Protein AF-A0A953BQR4-F1 (afdb_monomer)

Mean predicted aligned error: 14.12 Å

Secondary structure (DSSP, 8-state):
--------TTTT--------HHHHHHHHHHHHHHHHHHHHHHHHHHHSGGG-TTSPPPS-----

Structure (mmCIF, N/CA/C/O backbone):
data_AF-A0A953BQR4-F1
#
_entry.id   AF-A0A953BQR4-F1
#
loop_
_atom_site.group_PDB
_atom_site.id
_atom_site.type_symbol
_atom_site.label_atom_id
_atom_site.label_alt_id
_atom_site.label_comp_id
_atom_site.label_asym_id
_atom_site.label_entity_id
_atom_site.label_seq_id
_atom_site.pdbx_PDB_ins_code
_atom_site.Cartn_x
_atom_site.Cartn_y
_atom_site.Cartn_z
_atom_site.occupancy
_atom_site.B_iso_or_equiv
_atom_site.auth_seq_id
_atom_site.auth_comp_id
_atom_site.auth_asym_id
_atom_site.auth_atom_id
_atom_site.pdbx_PDB_model_num
ATOM 1 N N . MET A 1 1 ? 38.423 26.230 -44.337 1.00 52.78 1 MET A N 1
ATOM 2 C CA . MET A 1 1 ? 37.044 25.818 -43.999 1.00 5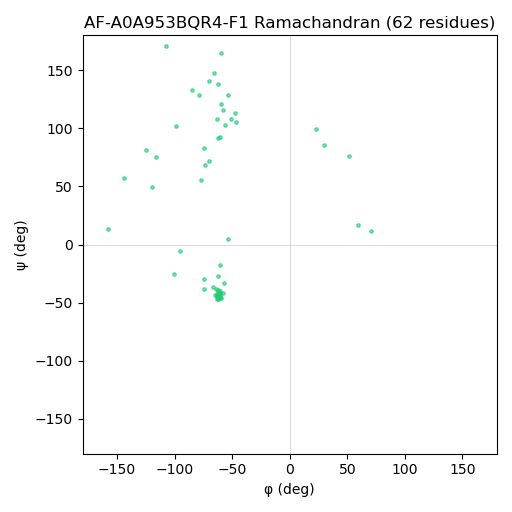2.78 1 MET A CA 1
ATOM 3 C C . MET A 1 1 ? 36.917 24.336 -44.309 1.00 52.78 1 MET A C 1
ATOM 5 O O . MET A 1 1 ? 36.528 23.976 -45.409 1.00 52.78 1 MET A O 1
ATOM 9 N N . SER A 1 2 ? 37.323 23.488 -43.366 1.00 55.59 2 SER A N 1
ATOM 10 C CA . SER A 1 2 ? 37.279 22.028 -43.507 1.00 55.59 2 SER A CA 1
ATOM 11 C C . SER A 1 2 ? 36.306 21.494 -42.463 1.00 55.59 2 SER A C 1
ATOM 13 O O . SER A 1 2 ? 36.691 21.001 -41.409 1.00 55.59 2 SER A O 1
ATOM 15 N N . GLN A 1 3 ? 35.018 21.690 -42.744 1.00 63.19 3 GLN A N 1
ATOM 16 C CA . GLN A 1 3 ? 33.874 21.227 -41.959 1.00 63.19 3 GLN A CA 1
ATOM 17 C C . GLN A 1 3 ? 33.641 19.726 -42.201 1.00 63.19 3 GLN A C 1
ATOM 19 O O . GLN A 1 3 ? 32.576 19.316 -42.633 1.00 63.19 3 GLN A O 1
ATOM 24 N N . PHE A 1 4 ? 34.659 18.898 -41.980 1.00 59.69 4 PHE A N 1
ATOM 25 C CA . PHE A 1 4 ? 34.542 17.439 -42.062 1.00 59.69 4 PHE A CA 1
ATOM 26 C C . PHE A 1 4 ? 35.424 16.778 -40.996 1.00 59.69 4 PHE A C 1
ATOM 28 O O . PHE A 1 4 ? 36.301 15.969 -41.263 1.00 59.69 4 PHE A O 1
ATOM 35 N N . GLY A 1 5 ? 35.164 17.163 -39.751 1.00 56.91 5 GLY A N 1
ATOM 36 C CA . GLY A 1 5 ? 35.244 16.282 -38.586 1.00 56.91 5 GLY A CA 1
ATOM 37 C C . GLY A 1 5 ? 33.851 16.249 -37.954 1.00 56.91 5 GLY A C 1
ATOM 38 O O . GLY A 1 5 ? 33.640 16.739 -36.857 1.00 56.91 5 GLY A O 1
ATOM 39 N N . MET A 1 6 ? 32.799 16.016 -38.742 1.00 60.62 6 MET A N 1
ATOM 40 C CA . MET A 1 6 ? 32.315 14.657 -38.983 1.00 60.62 6 MET A CA 1
ATOM 41 C C . MET A 1 6 ? 32.115 13.947 -37.639 1.00 60.62 6 MET A C 1
ATOM 43 O O . MET A 1 6 ? 32.966 13.196 -37.179 1.00 60.62 6 MET A O 1
ATOM 47 N N . GLN A 1 7 ? 31.011 14.347 -36.995 1.00 65.19 7 GLN A N 1
ATOM 48 C CA . GLN A 1 7 ? 30.182 13.582 -36.065 1.00 65.19 7 GLN A CA 1
ATOM 49 C C . GLN A 1 7 ? 30.923 12.414 -35.421 1.00 65.19 7 GLN A C 1
ATOM 51 O O . GLN A 1 7 ? 31.027 11.363 -36.040 1.00 65.19 7 GLN A O 1
ATOM 56 N N . MET A 1 8 ? 31.404 12.579 -34.185 1.00 61.56 8 MET A N 1
ATOM 57 C CA . MET A 1 8 ? 31.833 11.444 -33.367 1.00 61.56 8 MET A CA 1
ATOM 58 C C . MET A 1 8 ? 30.732 10.367 -33.425 1.00 61.56 8 MET A C 1
ATOM 60 O O . MET A 1 8 ? 29.638 10.628 -32.908 1.00 61.56 8 MET A O 1
ATOM 64 N N . PRO A 1 9 ? 30.965 9.183 -34.036 1.00 63.62 9 PRO A N 1
ATOM 65 C CA . PRO A 1 9 ? 30.020 8.067 -34.030 1.00 63.62 9 PRO A CA 1
ATOM 66 C C . PRO A 1 9 ? 30.028 7.422 -32.640 1.00 63.62 9 PRO A C 1
ATOM 68 O O . PRO A 1 9 ? 30.541 6.341 -32.392 1.00 63.62 9 PRO A O 1
ATOM 71 N N . GLY A 1 10 ? 29.511 8.186 -31.696 1.00 62.09 10 GLY A N 1
ATOM 72 C CA . GLY A 1 10 ? 29.225 7.858 -30.309 1.00 62.09 10 GLY A CA 1
ATOM 73 C C . GLY A 1 10 ? 28.161 8.814 -29.770 1.00 62.09 10 GLY A C 1
ATOM 74 O O . GLY A 1 10 ? 27.971 8.903 -28.559 1.00 62.09 10 GLY A O 1
ATOM 75 N N . GLY A 1 11 ? 27.497 9.552 -30.677 1.00 57.19 11 GLY A N 1
ATOM 76 C CA . GLY A 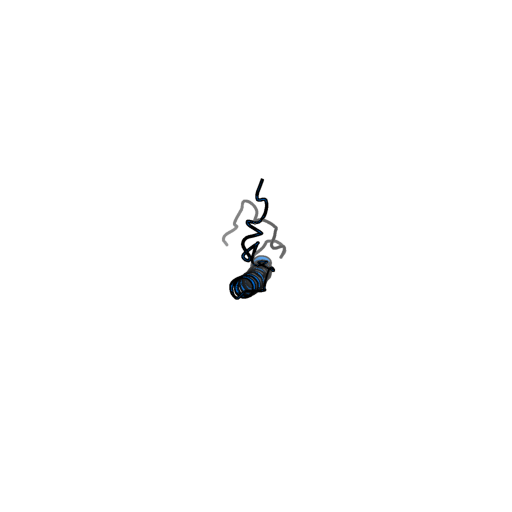1 11 ? 26.340 10.381 -30.398 1.00 57.19 11 GLY A CA 1
ATOM 77 C C . GLY A 1 11 ? 25.329 9.540 -29.651 1.00 57.19 11 GLY A C 1
ATOM 78 O O . GLY A 1 11 ? 24.781 8.605 -30.222 1.00 57.19 11 GLY A O 1
ATOM 79 N N . ALA A 1 12 ? 25.203 9.859 -28.362 1.00 61.28 12 ALA A N 1
ATOM 80 C CA . ALA A 1 12 ? 24.221 9.352 -27.427 1.00 61.28 12 ALA A CA 1
ATOM 81 C C . ALA A 1 12 ? 23.785 7.926 -27.765 1.00 61.28 12 ALA A C 1
ATOM 83 O O . ALA A 1 12 ? 22.766 7.742 -28.430 1.00 61.28 12 ALA A O 1
ATOM 84 N N . SER A 1 13 ? 24.533 6.920 -27.287 1.00 56.16 13 SER A N 1
ATOM 85 C CA . SER A 1 13 ? 23.932 5.599 -27.092 1.00 56.16 13 SER A CA 1
ATOM 86 C C . SER A 1 13 ? 22.619 5.862 -26.376 1.00 56.16 13 SER A C 1
ATOM 88 O O . SER A 1 13 ? 22.623 6.341 -25.237 1.00 56.16 13 SER A O 1
ATOM 90 N N . SER A 1 14 ? 21.526 5.739 -27.128 1.00 62.12 14 SER A N 1
ATOM 91 C CA . SER A 1 14 ? 20.189 6.041 -26.669 1.00 62.12 14 SER A CA 1
ATOM 92 C C . SER A 1 14 ? 20.017 5.162 -25.450 1.00 62.12 14 SER A C 1
ATOM 94 O O . SER A 1 14 ? 19.876 3.944 -25.572 1.00 62.12 14 SER A O 1
ATOM 96 N N . ARG A 1 15 ? 20.128 5.758 -24.257 1.00 63.31 15 ARG A N 1
ATOM 97 C CA . ARG A 1 15 ? 19.731 5.116 -23.012 1.00 63.31 15 ARG A CA 1
ATOM 98 C C . ARG A 1 15 ? 18.216 5.058 -23.075 1.00 63.31 15 ARG A C 1
ATOM 100 O O . ARG A 1 15 ? 17.523 5.831 -22.423 1.00 63.31 15 ARG A O 1
ATOM 107 N N . SER A 1 16 ? 17.718 4.183 -23.940 1.00 65.81 16 SER A N 1
ATOM 108 C CA . SER A 1 16 ? 16.351 3.725 -23.891 1.00 65.81 16 SER A CA 1
ATOM 109 C C . SER A 1 16 ? 16.151 3.225 -22.471 1.00 65.81 16 SER A C 1
ATOM 111 O O . SER A 1 16 ? 16.998 2.488 -21.955 1.00 65.81 16 SER A O 1
ATOM 113 N N . ALA A 1 17 ? 15.100 3.703 -21.812 1.00 64.06 17 ALA A N 1
ATOM 114 C CA . ALA A 1 17 ? 14.743 3.251 -20.482 1.00 64.06 17 ALA A CA 1
ATOM 115 C C . ALA A 1 17 ? 14.415 1.755 -20.570 1.00 64.06 17 ALA A C 1
ATOM 117 O O . ALA A 1 17 ? 13.295 1.364 -20.888 1.00 64.06 17 ALA A O 1
ATOM 118 N N . SER A 1 18 ? 15.421 0.909 -20.361 1.00 72.19 18 SER A N 1
ATOM 119 C CA . SER A 1 18 ? 15.244 -0.529 -20.283 1.00 72.19 18 SER A CA 1
ATOM 120 C C . SER A 1 18 ? 14.849 -0.886 -18.857 1.00 72.19 18 SER A C 1
ATOM 122 O O . SER A 1 18 ? 15.436 -0.403 -17.885 1.00 72.19 18 SER A O 1
ATOM 124 N N . MET A 1 19 ? 13.815 -1.718 -18.732 1.00 77.31 19 MET A N 1
ATOM 125 C CA . MET A 1 19 ? 13.392 -2.253 -17.443 1.00 77.31 19 MET A CA 1
ATOM 126 C C . MET A 1 19 ? 14.576 -2.998 -16.822 1.00 77.31 19 MET A C 1
ATOM 128 O O . MET A 1 19 ? 15.058 -3.981 -17.387 1.00 77.31 19 MET A O 1
ATOM 132 N N . ASN A 1 20 ? 15.069 -2.512 -15.686 1.00 85.06 20 ASN A N 1
ATOM 133 C CA . ASN A 1 20 ? 16.202 -3.110 -14.995 1.00 85.06 20 ASN A CA 1
ATOM 134 C C . ASN A 1 20 ? 15.743 -3.831 -13.719 1.00 85.06 20 ASN A C 1
ATOM 136 O O . ASN A 1 20 ? 14.598 -3.713 -13.275 1.00 85.06 20 ASN A O 1
ATOM 140 N N . ILE A 1 21 ? 16.662 -4.582 -13.110 1.00 89.62 21 ILE A N 1
ATOM 141 C CA . ILE A 1 21 ? 16.402 -5.299 -11.857 1.00 89.62 21 ILE A CA 1
ATOM 142 C C . ILE A 1 21 ? 15.948 -4.357 -10.733 1.00 89.62 21 ILE A C 1
ATOM 144 O O . ILE A 1 21 ? 15.101 -4.735 -9.932 1.00 89.62 21 ILE A O 1
ATOM 148 N N . TYR A 1 22 ? 16.440 -3.115 -10.702 1.00 90.88 22 TYR A N 1
ATOM 149 C CA . TYR A 1 22 ? 16.038 -2.125 -9.702 1.00 90.88 22 TYR A CA 1
ATOM 150 C C . TYR A 1 22 ? 14.571 -1.711 -9.854 1.00 90.88 22 TYR A C 1
ATOM 152 O O . TYR A 1 22 ? 13.888 -1.556 -8.848 1.00 90.88 22 TYR A O 1
ATOM 160 N N . THR A 1 23 ? 14.05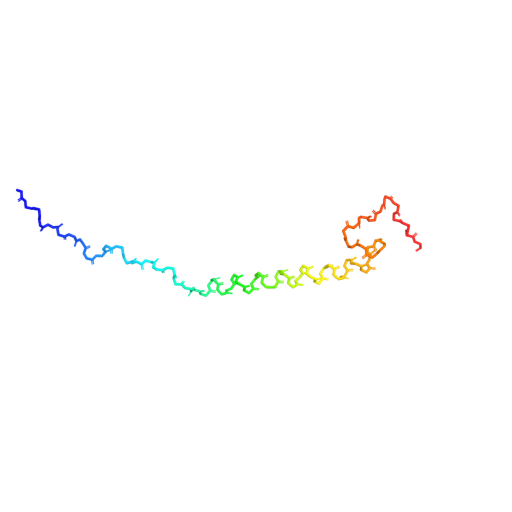2 -1.606 -11.081 1.00 90.00 23 THR A N 1
ATOM 161 C CA . THR A 1 23 ? 12.619 -1.399 -11.331 1.00 90.00 23 THR A CA 1
ATOM 162 C C . THR A 1 23 ? 11.794 -2.596 -10.853 1.00 90.00 23 THR A C 1
ATOM 164 O O . THR A 1 23 ? 10.737 -2.409 -10.254 1.00 90.00 23 THR A O 1
ATOM 167 N N . GLY A 1 24 ? 12.295 -3.822 -11.039 1.00 92.75 24 GLY A N 1
ATOM 168 C CA . GLY A 1 24 ? 11.665 -5.030 -10.496 1.00 92.75 24 GLY A CA 1
ATOM 169 C C . GLY A 1 24 ? 11.625 -5.038 -8.963 1.00 92.75 24 GLY A C 1
ATOM 170 O O . GLY A 1 24 ? 10.573 -5.266 -8.369 1.00 92.75 24 GLY A O 1
ATOM 171 N N . LEU A 1 25 ? 12.747 -4.716 -8.315 1.00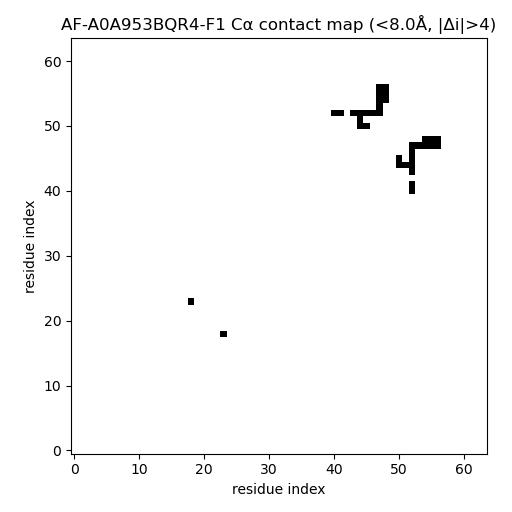 95.06 25 LEU A N 1
ATOM 172 C CA . LEU A 1 25 ? 12.833 -4.598 -6.856 1.00 95.06 25 LEU A CA 1
ATOM 173 C C . LEU A 1 25 ? 11.928 -3.484 -6.316 1.00 95.06 25 LEU A C 1
ATOM 175 O O . LEU A 1 25 ? 11.270 -3.679 -5.296 1.00 95.06 25 LEU A O 1
ATOM 179 N N . 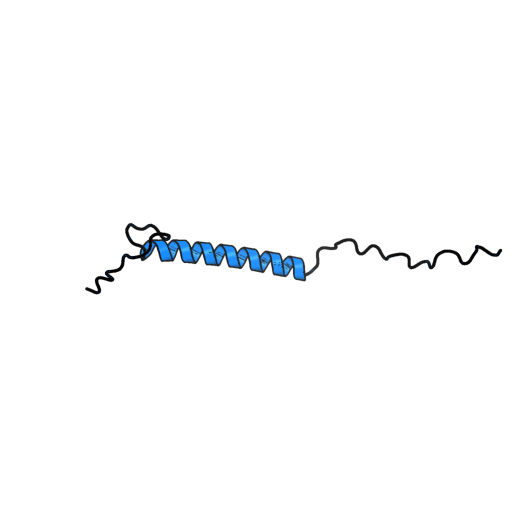LEU A 1 26 ? 11.845 -2.348 -7.016 1.00 93.19 26 LEU A N 1
ATOM 180 C CA . LEU A 1 26 ? 10.934 -1.254 -6.678 1.00 93.19 26 LEU A CA 1
ATOM 181 C C . LEU A 1 26 ? 9.475 -1.722 -6.703 1.00 93.19 26 LEU A C 1
ATOM 183 O O . LEU A 1 26 ? 8.733 -1.448 -5.764 1.00 93.19 26 LEU A O 1
ATOM 187 N N . PHE A 1 27 ? 9.066 -2.457 -7.739 1.00 95.62 27 PHE A N 1
ATOM 188 C CA . PHE A 1 27 ? 7.708 -2.990 -7.826 1.00 95.62 27 PHE A CA 1
ATOM 189 C C . PHE A 1 27 ? 7.390 -3.933 -6.658 1.00 95.62 27 PHE A C 1
ATOM 191 O O . PHE A 1 27 ? 6.361 -3.780 -6.001 1.00 95.62 27 PHE A O 1
ATOM 198 N N . VAL A 1 28 ? 8.301 -4.858 -6.339 1.00 97.06 28 VAL A N 1
ATOM 199 C CA . VAL A 1 28 ? 8.139 -5.775 -5.198 1.00 97.06 28 VAL A CA 1
ATOM 200 C C . VAL A 1 28 ? 8.039 -5.008 -3.877 1.00 97.06 28 VAL A C 1
ATOM 202 O O . VAL A 1 28 ? 7.174 -5.317 -3.058 1.00 97.06 28 VAL A O 1
ATOM 205 N N . ALA A 1 29 ? 8.870 -3.982 -3.680 1.00 96.25 29 ALA A N 1
ATOM 206 C CA . ALA A 1 29 ? 8.822 -3.142 -2.487 1.00 96.25 29 ALA A CA 1
ATOM 207 C C . ALA A 1 29 ? 7.468 -2.427 -2.337 1.00 96.25 29 ALA A C 1
ATOM 209 O O . ALA A 1 29 ? 6.906 -2.403 -1.243 1.00 96.25 29 ALA A O 1
ATOM 210 N N . VAL A 1 30 ? 6.906 -1.901 -3.431 1.00 97.81 30 VAL A N 1
ATOM 211 C CA . VAL A 1 30 ? 5.580 -1.259 -3.425 1.00 97.81 30 VAL A CA 1
ATOM 212 C C . VAL A 1 30 ? 4.477 -2.265 -3.088 1.00 97.81 30 VAL A C 1
ATOM 214 O O . VAL A 1 30 ? 3.610 -1.968 -2.268 1.00 97.81 30 VAL A O 1
ATOM 217 N N . VAL A 1 31 ? 4.520 -3.472 -3.657 1.00 98.12 31 VAL A N 1
ATOM 218 C CA . VAL A 1 31 ? 3.545 -4.532 -3.345 1.00 98.12 31 VAL A CA 1
ATOM 219 C C . VAL A 1 31 ? 3.612 -4.928 -1.868 1.00 98.12 31 VAL A C 1
ATOM 221 O O . VAL A 1 31 ? 2.577 -5.020 -1.206 1.00 98.12 31 VAL A O 1
ATOM 224 N N . ALA A 1 32 ? 4.819 -5.111 -1.327 1.00 97.44 32 ALA A N 1
ATOM 225 C CA . ALA A 1 32 ? 5.015 -5.426 0.085 1.00 97.44 32 ALA A CA 1
ATOM 226 C C . ALA A 1 32 ? 4.513 -4.299 1.004 1.00 97.44 32 ALA A C 1
ATOM 228 O O . ALA A 1 32 ? 3.870 -4.576 2.018 1.00 97.44 32 ALA A O 1
ATOM 229 N N . LEU A 1 33 ? 4.744 -3.034 0.631 1.00 97.44 33 LEU A N 1
ATOM 230 C CA . LEU A 1 33 ? 4.240 -1.875 1.369 1.00 97.44 33 LEU A CA 1
ATOM 231 C C . LEU A 1 33 ? 2.707 -1.856 1.412 1.00 97.44 33 LEU A C 1
ATOM 233 O O . LEU A 1 33 ? 2.128 -1.680 2.482 1.00 97.44 33 LEU A O 1
ATOM 237 N N . ILE A 1 34 ? 2.043 -2.097 0.279 1.00 98.12 34 ILE A N 1
ATOM 238 C CA . ILE A 1 34 ? 0.575 -2.159 0.214 1.00 98.12 34 ILE A CA 1
ATOM 239 C C . ILE A 1 34 ? 0.042 -3.281 1.111 1.00 98.12 34 ILE A C 1
ATOM 241 O O . ILE A 1 34 ? -0.896 -3.061 1.880 1.00 98.12 34 ILE A O 1
ATOM 245 N N . ALA A 1 35 ? 0.657 -4.465 1.056 1.00 97.25 35 ALA A N 1
ATOM 246 C CA . ALA A 1 35 ? 0.270 -5.591 1.900 1.00 97.25 35 ALA A CA 1
ATOM 247 C C . ALA A 1 35 ? 0.423 -5.265 3.397 1.00 97.25 35 ALA A C 1
ATOM 249 O O . ALA A 1 35 ? -0.474 -5.559 4.188 1.00 97.2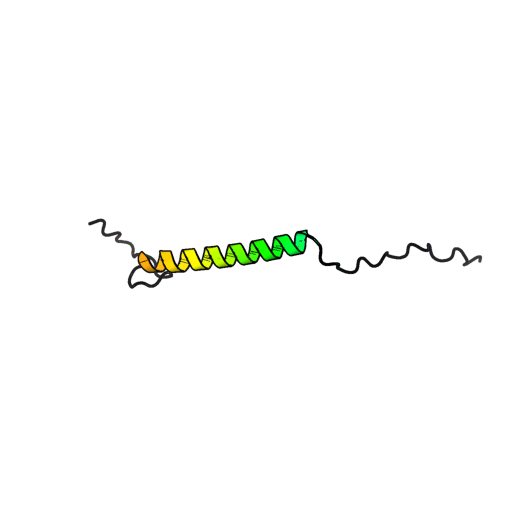5 35 ALA A O 1
ATOM 250 N N . ALA A 1 36 ? 1.515 -4.598 3.782 1.00 95.56 36 ALA A N 1
ATOM 251 C CA . ALA A 1 36 ? 1.739 -4.158 5.156 1.00 95.56 36 ALA A CA 1
ATOM 252 C C . ALA A 1 36 ? 0.684 -3.138 5.618 1.00 95.56 36 ALA A C 1
ATOM 254 O O . ALA A 1 36 ? 0.126 -3.284 6.708 1.00 95.56 36 ALA A O 1
ATOM 255 N N . CYS A 1 37 ? 0.353 -2.145 4.785 1.00 95.81 37 CYS A N 1
ATOM 256 C CA . CYS A 1 37 ? -0.699 -1.171 5.083 1.00 95.81 37 CYS A CA 1
ATOM 257 C C . CYS A 1 37 ? -2.071 -1.840 5.249 1.00 95.81 37 CYS A C 1
ATOM 259 O O . CYS A 1 37 ? -2.796 -1.530 6.194 1.00 95.81 37 CYS A O 1
ATOM 261 N N . ALA A 1 38 ? -2.417 -2.792 4.377 1.00 95.00 38 ALA A N 1
ATOM 262 C CA . ALA A 1 38 ? -3.668 -3.540 4.481 1.00 95.00 38 ALA A CA 1
ATOM 263 C C . ALA A 1 38 ? -3.728 -4.374 5.771 1.00 95.00 38 ALA A C 1
ATOM 265 O O . ALA A 1 38 ? -4.743 -4.372 6.469 1.00 95.00 38 ALA A O 1
ATOM 266 N N . TRP A 1 39 ? -2.628 -5.042 6.130 1.00 94.56 39 TRP A N 1
ATOM 267 C CA . TRP A 1 39 ? -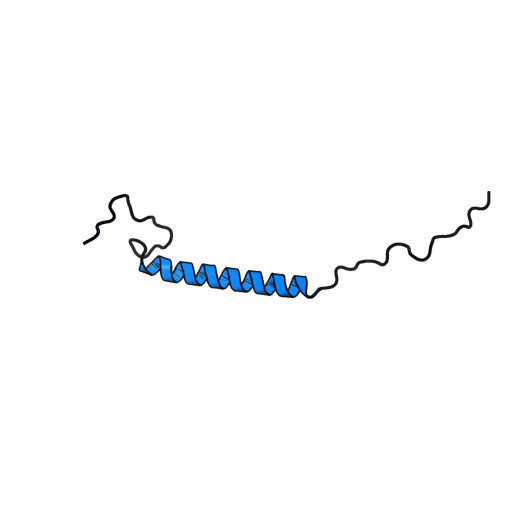2.550 -5.811 7.370 1.00 94.56 39 TRP A CA 1
ATOM 268 C C . TRP A 1 39 ? -2.708 -4.921 8.605 1.00 94.56 39 TRP A C 1
ATOM 270 O O . TRP A 1 39 ? -3.496 -5.231 9.501 1.00 94.56 39 TRP A O 1
ATOM 280 N N . MET A 1 40 ? -2.015 -3.778 8.629 1.00 91.12 40 MET A N 1
ATOM 281 C CA . MET A 1 40 ? -2.158 -2.785 9.692 1.00 91.12 40 MET A CA 1
ATOM 282 C C . MET A 1 40 ? -3.610 -2.307 9.810 1.00 91.12 40 MET A C 1
ATOM 284 O O . MET A 1 40 ? -4.116 -2.204 10.922 1.00 91.12 40 MET A O 1
ATOM 288 N N . PHE A 1 41 ? -4.299 -2.065 8.693 1.00 89.69 41 PHE A N 1
ATOM 289 C CA . PHE A 1 41 ? -5.691 -1.620 8.696 1.00 89.69 41 PHE A CA 1
ATOM 290 C C . PHE A 1 41 ? -6.636 -2.649 9.333 1.00 89.69 41 PHE A C 1
ATOM 292 O O . PHE A 1 41 ? -7.434 -2.299 10.203 1.00 89.69 41 PHE A O 1
ATOM 299 N N . VAL A 1 42 ? -6.511 -3.928 8.960 1.00 90.25 42 VAL A N 1
ATOM 300 C CA . VAL A 1 42 ? -7.331 -5.015 9.526 1.00 90.25 42 VAL A CA 1
ATOM 301 C C . VAL A 1 42 ? -7.095 -5.160 11.028 1.00 90.25 42 VAL A C 1
ATOM 303 O O . VAL A 1 42 ? -8.038 -5.339 11.798 1.00 90.25 42 VAL A O 1
ATOM 306 N N . GLN A 1 43 ? -5.840 -5.078 11.461 1.00 89.38 43 GLN A N 1
ATOM 307 C CA . GLN A 1 43 ? -5.496 -5.215 12.874 1.00 89.38 43 GLN A CA 1
ATOM 308 C C . GLN A 1 43 ? -5.885 -3.968 13.677 1.00 89.38 43 GLN A C 1
ATOM 310 O O . GLN A 1 43 ? -6.404 -4.091 14.783 1.00 89.38 43 GLN A O 1
ATOM 315 N N . GLY A 1 44 ? -5.717 -2.779 13.098 1.00 85.69 44 GLY A N 1
ATOM 316 C CA . GLY A 1 44 ? -6.158 -1.512 13.672 1.00 85.69 44 GLY A CA 1
ATOM 317 C C . GLY A 1 44 ? -7.667 -1.483 13.892 1.00 85.69 44 GLY A C 1
ATOM 318 O O . GLY A 1 44 ? -8.109 -1.068 14.956 1.00 85.69 44 GLY A O 1
ATOM 319 N N . ALA A 1 45 ? -8.458 -2.018 12.958 1.00 85.12 45 ALA A N 1
ATOM 320 C CA . ALA A 1 45 ? -9.913 -2.087 13.093 1.00 85.12 45 ALA A CA 1
ATOM 321 C C . ALA A 1 45 ? -10.372 -2.938 14.292 1.00 85.12 45 ALA A C 1
ATOM 323 O O . ALA A 1 45 ? -11.434 -2.683 14.844 1.00 85.12 45 ALA A O 1
ATOM 324 N N . LYS A 1 46 ? -9.578 -3.925 14.730 1.00 83.50 46 LYS A N 1
ATOM 325 C CA . LYS A 1 46 ? -9.916 -4.762 15.898 1.00 83.50 46 LYS A CA 1
ATOM 326 C C . LYS A 1 46 ? -9.743 -4.040 17.228 1.00 83.50 46 LYS A C 1
ATOM 328 O O . LYS A 1 46 ? -10.402 -4.392 18.198 1.00 83.50 46 LYS A O 1
ATOM 333 N N . ILE A 1 47 ? -8.808 -3.098 17.280 1.00 82.50 47 ILE A N 1
ATOM 334 C CA . ILE A 1 47 ? -8.439 -2.393 18.510 1.00 82.50 47 ILE A CA 1
ATOM 335 C C . ILE A 1 47 ? -9.107 -1.018 18.541 1.00 82.50 47 ILE A C 1
ATOM 337 O O . ILE A 1 47 ? -9.328 -0.481 19.614 1.00 82.50 47 ILE A O 1
ATOM 341 N N . ALA A 1 48 ? -9.441 -0.447 17.383 1.00 79.25 48 ALA A N 1
ATOM 342 C CA . ALA A 1 48 ? -10.018 0.880 17.275 1.00 79.25 48 ALA A CA 1
ATOM 343 C C . ALA A 1 48 ? -11.425 0.990 17.888 1.00 79.25 48 ALA A C 1
ATOM 345 O O . ALA A 1 48 ? -12.222 0.048 17.807 1.00 79.25 48 ALA A O 1
ATOM 346 N N . PRO A 1 49 ? -11.774 2.167 18.441 1.00 74.88 49 PRO A N 1
ATOM 347 C CA . PRO A 1 49 ? -13.112 2.416 18.954 1.00 74.88 49 PRO A CA 1
ATOM 348 C C . PRO A 1 49 ? -14.133 2.322 17.811 1.00 74.88 49 PRO A C 1
ATOM 350 O O . PRO A 1 49 ? -13.893 2.792 16.696 1.00 74.88 49 PRO A O 1
ATOM 353 N N . ASP A 1 50 ? -15.270 1.684 18.085 1.00 76.38 50 ASP A N 1
ATOM 354 C CA . ASP A 1 50 ? -16.349 1.426 17.118 1.00 76.38 50 ASP A CA 1
ATOM 355 C C . ASP A 1 50 ? -15.929 0.604 15.879 1.00 76.38 50 ASP A C 1
ATOM 357 O O . ASP A 1 50 ? -16.619 0.617 14.860 1.00 76.38 50 ASP A O 1
ATOM 361 N N . GLY A 1 51 ? -14.782 -0.085 15.924 1.00 70.75 51 GLY A N 1
ATOM 362 C CA . GLY A 1 51 ? -14.256 -0.844 14.787 1.00 70.75 51 GLY A CA 1
ATOM 363 C C . GLY A 1 51 ? -13.743 0.024 13.631 1.00 70.75 51 GLY A C 1
ATOM 364 O O . GLY A 1 51 ? -13.490 -0.489 12.540 1.00 70.75 51 GLY A O 1
ATOM 365 N N . GLN A 1 52 ? -13.600 1.340 13.837 1.00 77.69 52 GLN A N 1
ATOM 366 C CA . GLN A 1 52 ? -13.160 2.286 12.811 1.00 77.69 52 GLN A CA 1
ATOM 367 C C . GLN A 1 52 ? -11.660 2.592 12.960 1.00 77.69 52 GLN A C 1
ATOM 369 O O . GLN A 1 52 ? -11.298 3.425 13.786 1.00 77.69 52 GLN A O 1
ATOM 374 N N . PRO A 1 53 ? -10.768 2.006 12.137 1.00 74.00 53 PRO A N 1
ATOM 375 C CA . PRO A 1 53 ? -9.308 2.093 12.307 1.00 74.00 53 PRO A CA 1
ATOM 376 C C . PRO A 1 53 ? -8.713 3.509 12.262 1.00 74.00 53 PRO A C 1
ATOM 378 O O . PRO A 1 53 ? -7.589 3.705 12.713 1.00 74.00 53 PRO A O 1
ATOM 381 N N . PHE A 1 54 ? -9.444 4.495 11.733 1.00 79.94 54 PHE A N 1
ATOM 382 C CA . PHE A 1 54 ? -9.009 5.896 11.692 1.00 79.94 54 PHE A CA 1
ATOM 383 C C . PHE A 1 54 ? -9.532 6.750 12.854 1.00 79.94 54 PHE A C 1
ATOM 385 O O . PHE A 1 54 ? -9.152 7.915 12.968 1.00 79.94 54 PHE A O 1
ATOM 392 N N . LYS A 1 55 ? -10.398 6.211 13.721 1.00 78.50 55 LYS A N 1
ATOM 393 C CA . LYS A 1 55 ? -10.811 6.916 14.933 1.00 78.50 55 LYS A CA 1
ATOM 394 C C . LYS A 1 55 ? -9.732 6.787 16.000 1.00 78.50 55 LYS A C 1
ATOM 396 O O . LYS A 1 55 ? -9.305 5.687 16.346 1.00 78.50 55 LYS A O 1
ATOM 401 N N . MET A 1 56 ? -9.332 7.920 16.567 1.00 73.38 56 MET A N 1
ATOM 402 C CA . MET A 1 56 ? -8.502 7.920 17.765 1.00 73.38 56 MET A CA 1
ATOM 403 C C . MET A 1 56 ? -9.317 7.445 18.966 1.00 73.38 56 MET A C 1
ATOM 405 O O . MET A 1 56 ? -10.478 7.822 19.136 1.00 73.38 56 MET A O 1
ATOM 409 N N . HIS A 1 57 ? -8.681 6.650 19.823 1.00 71.12 57 HIS A N 1
ATOM 410 C CA . HIS A 1 57 ? -9.171 6.466 21.181 1.00 71.12 57 HIS A CA 1
ATOM 411 C C . HIS A 1 57 ? -9.177 7.843 21.846 1.00 71.12 57 HIS A C 1
ATOM 413 O O . HIS A 1 57 ? -8.148 8.514 21.879 1.00 71.12 57 HIS A O 1
ATOM 419 N N . GLY A 1 58 ? -10.345 8.294 22.305 1.00 70.00 58 GLY A N 1
ATOM 420 C CA . GLY A 1 58 ? -10.448 9.555 23.035 1.00 70.00 58 GLY A CA 1
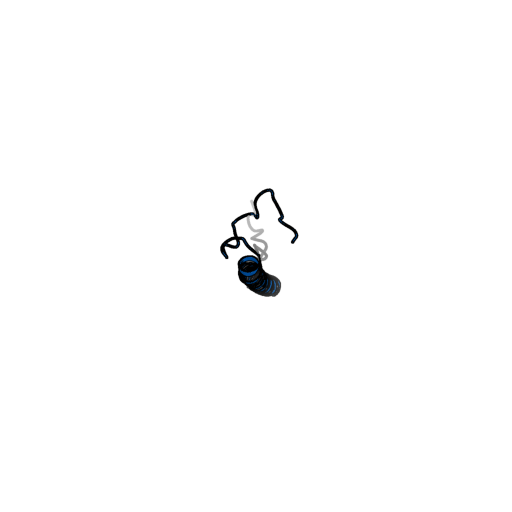ATOM 421 C C . GLY A 1 58 ? -9.588 9.547 24.304 1.00 70.00 58 GLY A C 1
ATOM 422 O O . GLY A 1 58 ? -9.194 8.487 24.785 1.00 70.00 58 GLY A O 1
ATOM 423 N N . ASP A 1 59 ? -9.365 10.740 24.862 1.00 55.56 59 ASP A N 1
ATOM 424 C CA . ASP A 1 59 ? -8.470 11.117 25.981 1.00 55.56 59 ASP A CA 1
ATOM 425 C C . ASP A 1 59 ? -8.637 10.338 27.310 1.00 55.56 59 ASP A C 1
ATOM 427 O O . ASP A 1 59 ? -8.014 10.633 28.324 1.00 55.56 59 ASP A O 1
ATOM 431 N N . LYS A 1 60 ? -9.493 9.317 27.340 1.00 58.62 60 LYS A N 1
ATOM 432 C CA . LYS A 1 60 ? -9.702 8.438 28.487 1.00 58.62 60 LYS A CA 1
ATOM 433 C C . LYS A 1 60 ? -9.494 7.004 28.039 1.00 58.62 60 LYS A C 1
ATOM 435 O O . LYS A 1 60 ? -10.454 6.285 27.765 1.00 58.62 60 LYS A O 1
ATOM 440 N N . VAL A 1 61 ? -8.231 6.590 27.978 1.00 61.84 61 VAL A N 1
ATOM 441 C CA . VAL A 1 61 ? -7.871 5.169 27.972 1.00 61.84 61 VAL A CA 1
ATOM 442 C C . VAL A 1 61 ? -8.399 4.588 29.286 1.00 61.84 61 VAL A C 1
ATOM 444 O O . VAL A 1 61 ? -7.756 4.687 30.328 1.00 61.84 61 VAL A O 1
ATOM 447 N N . GLN A 1 62 ? -9.621 4.053 29.264 1.00 59.16 62 GLN A N 1
ATOM 448 C CA . GLN A 1 62 ? -10.175 3.306 30.385 1.00 59.16 62 GLN A CA 1
ATOM 449 C C . GLN A 1 62 ? -9.488 1.941 30.405 1.00 59.16 62 GLN A C 1
ATOM 451 O O . GLN A 1 62 ? -9.986 0.968 29.843 1.00 59.16 62 GLN A O 1
ATOM 456 N N . LEU A 1 63 ? -8.295 1.902 31.001 1.00 58.91 63 LEU A N 1
ATOM 457 C CA . LEU A 1 63 ? -7.679 0.664 31.460 1.00 58.91 63 LEU A CA 1
ATOM 458 C C . LEU A 1 63 ? -8.609 0.100 32.539 1.00 58.91 63 LEU A C 1
ATOM 460 O O . LEU A 1 63 ? -8.749 0.699 33.607 1.00 58.91 63 LEU A O 1
ATOM 464 N N . ARG A 1 64 ? -9.310 -0.981 32.205 1.00 55.88 64 ARG A N 1
ATOM 465 C CA . ARG A 1 64 ? -10.128 -1.748 33.142 1.00 55.88 64 ARG A CA 1
ATOM 466 C C . ARG A 1 64 ? -9.300 -2.863 33.760 1.00 55.88 64 ARG A C 1
ATOM 468 O O . ARG A 1 64 ? -8.461 -3.426 33.023 1.00 55.88 64 ARG A O 1
#

Radius of gyration: 27.97 Å; Cα contacts (8 Å, |Δi|>4): 18; chains: 1; bounding box: 54×32×77 Å

pLDDT: mean 77.29, std 15.01, range [52.78, 98.12]

Foldseek 3Di:
DPPPPPDDVPPDPPPPPDDDVVVVVVVVVVVVVVVVVVVLLC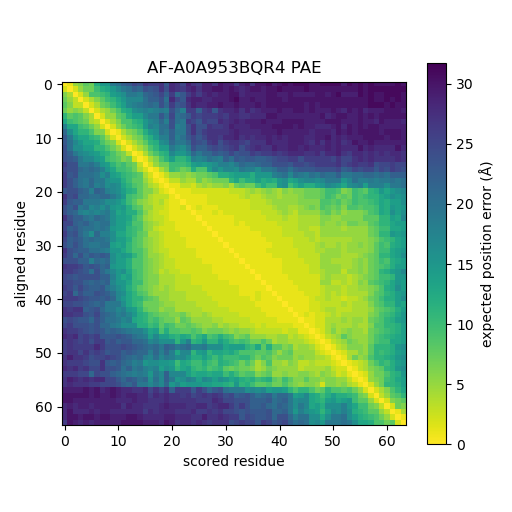VLLVVDPPSHSPDDDPPDPPPD

Sequence (64 aa):
MSQFGMQMPGGASSRSASMNIYTGLLFVAVVALIAACAWMFVQGAKIAPDGQPFKMHGDKVQLR

Solvent-accessible surface area (backbone atoms only — not comparable to full-atom values): 4206 Å² total; per-residue (Å²): 139,81,93,71,79,71,71,70,94,68,71,67,77,76,79,66,88,65,91,47,71,66,58,53,53,49,52,53,52,52,54,52,50,52,52,50,52,52,52,50,47,61,56,35,21,73,74,24,58,95,54,35,56,86,47,74,76,61,100,67,81,78,84,125